Protein AF-A0AAD7S6D4-F1 (afdb_monomer)

Secondary structure (DSSP, 8-state):
---HHHHHHHHHHTT---HHHHHHHTTS-HHHHHHHHHHHHHHHHHHHHHHHHH---STT-HHHHTGGGG-SS---HHHHHHHHHHTT-GGGS-HHHHHHHHHHHGGGHHHHHH--S-HHHHHHHHHTT----S--TTSS-------

Radius of gyration: 24.63 Å; Cα contacts (8 Å, |Δi|>4): 76; chains: 1; bounding box: 41×34×72 Å

Organism: NCBI:txid143900

Solvent-accessible surface area (backbone atoms only — not comparable to full-atom values): 8985 Å² total; per-residue (Å²): 133,91,45,72,64,59,52,49,52,50,28,54,75,67,69,52,80,50,72,68,51,55,59,57,41,71,75,43,60,67,72,58,31,51,52,52,53,49,56,54,45,49,51,48,51,53,54,48,54,51,46,60,71,78,43,70,84,58,93,83,20,62,67,64,34,45,46,51,77,56,44,77,51,82,71,54,71,66,45,50,52,42,26,32,61,65,67,69,42,58,95,79,51,64,68,66,60,52,49,52,52,48,62,72,37,53,85,52,38,64,65,44,31,70,46,95,60,59,57,68,58,37,52,51,57,59,52,73,72,55,88,66,78,88,77,83,78,70,84,80,67,88,72,82,90,80,131

Structure (mmCIF, N/CA/C/O backbone):
data_AF-A0AAD7S6D4-F1
#
_entry.id   AF-A0AAD7S6D4-F1
#
loop_
_atom_site.group_PDB
_atom_site.id
_atom_site.type_symbol
_atom_site.label_atom_id
_atom_site.label_alt_id
_atom_site.label_comp_id
_atom_site.label_asym_id
_atom_site.label_entity_id
_atom_site.label_seq_id
_atom_site.pdbx_PDB_ins_code
_atom_site.Cartn_x
_atom_site.Cartn_y
_atom_site.Cartn_z
_atom_site.occupancy
_atom_site.B_iso_or_equiv
_atom_site.auth_seq_id
_atom_site.auth_comp_id
_atom_site.auth_asym_id
_atom_site.auth_atom_id
_atom_site.pdbx_PDB_model_num
ATOM 1 N N . MET A 1 1 ? 3.154 7.147 8.395 1.00 50.16 1 MET A N 1
ATOM 2 C CA . MET A 1 1 ? 1.871 7.466 7.727 1.00 50.16 1 MET A CA 1
ATOM 3 C C . MET A 1 1 ? 0.762 6.784 8.520 1.00 50.16 1 MET A C 1
ATOM 5 O O . MET A 1 1 ? 0.832 5.573 8.666 1.00 50.16 1 MET A O 1
ATOM 9 N N . LEU A 1 2 ? -0.188 7.520 9.114 1.00 63.56 2 LEU A N 1
ATOM 10 C CA . LEU A 1 2 ? -1.287 6.884 9.859 1.00 63.56 2 LEU A CA 1
ATOM 11 C C . LEU A 1 2 ? -2.269 6.236 8.879 1.00 63.56 2 LEU A C 1
ATOM 13 O O . LEU A 1 2 ? -2.957 6.945 8.143 1.00 63.56 2 LEU A O 1
ATOM 17 N N . THR A 1 3 ? -2.373 4.911 8.903 1.00 85.06 3 THR A N 1
ATOM 18 C CA . THR A 1 3 ? -3.408 4.176 8.172 1.00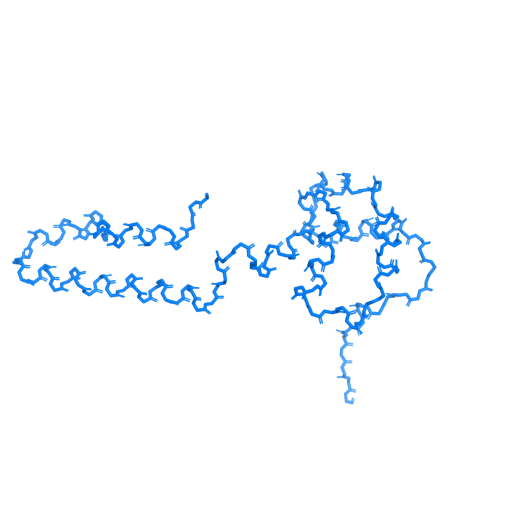 85.06 3 THR A CA 1
ATOM 19 C C . THR A 1 3 ? -4.664 4.048 9.030 1.00 85.06 3 THR A C 1
ATOM 21 O O . THR A 1 3 ? -4.639 4.238 10.252 1.00 85.06 3 THR A O 1
ATOM 24 N N . LEU A 1 4 ? -5.791 3.717 8.398 1.00 91.31 4 LEU A N 1
ATOM 25 C CA . LEU A 1 4 ? -7.014 3.382 9.128 1.00 91.31 4 LEU A CA 1
ATOM 26 C C . LEU A 1 4 ? -6.770 2.221 10.107 1.00 91.31 4 LEU A C 1
ATOM 28 O O . LEU A 1 4 ? -7.170 2.321 11.264 1.00 91.31 4 LEU A O 1
ATOM 32 N N . LYS A 1 5 ? -6.033 1.186 9.674 1.00 92.44 5 LYS A N 1
ATOM 33 C CA . LYS A 1 5 ? -5.639 0.041 10.508 1.00 92.44 5 LYS A CA 1
ATOM 34 C C . LYS A 1 5 ? -4.922 0.494 11.782 1.00 92.44 5 LYS A C 1
ATOM 36 O O . LYS A 1 5 ? -5.385 0.180 12.872 1.00 92.44 5 LYS A O 1
ATOM 41 N N . THR A 1 6 ? -3.869 1.310 11.663 1.00 92.94 6 THR A N 1
ATOM 42 C CA . THR A 1 6 ? -3.111 1.778 12.839 1.00 92.94 6 THR A CA 1
ATOM 43 C C . THR A 1 6 ? -3.953 2.649 13.773 1.00 92.94 6 THR A C 1
ATOM 45 O O . THR A 1 6 ? -3.812 2.561 14.987 1.00 92.94 6 THR A O 1
ATOM 48 N N . LYS A 1 7 ? -4.873 3.465 13.231 1.00 94.44 7 LYS A N 1
ATOM 49 C CA . LYS A 1 7 ? -5.798 4.265 14.054 1.00 94.44 7 LYS A CA 1
ATOM 50 C C . LYS A 1 7 ? -6.757 3.379 14.849 1.00 94.44 7 LYS A C 1
ATOM 52 O O . LYS A 1 7 ? -7.006 3.664 16.013 1.00 94.44 7 LYS A O 1
ATOM 57 N N . LEU A 1 8 ? -7.306 2.337 14.225 1.00 95.25 8 LEU A N 1
ATOM 58 C CA . LEU A 1 8 ? -8.227 1.407 14.881 1.00 95.25 8 LEU A CA 1
ATOM 59 C C . LEU A 1 8 ? -7.516 0.559 15.942 1.00 95.25 8 LEU A C 1
ATOM 61 O O . LEU A 1 8 ? -8.039 0.440 17.042 1.00 95.25 8 LEU A O 1
ATOM 65 N N . GLN A 1 9 ? -6.309 0.060 15.655 1.00 94.94 9 GLN A N 1
ATOM 66 C CA . GLN A 1 9 ? -5.489 -0.675 16.628 1.00 94.94 9 GLN A CA 1
ATOM 67 C C . GLN A 1 9 ? -5.190 0.170 17.868 1.00 94.94 9 GLN A C 1
ATOM 69 O O . GLN A 1 9 ? -5.417 -0.285 18.984 1.00 94.94 9 GLN A O 1
ATOM 74 N N . GLN A 1 10 ? -4.758 1.422 17.678 1.00 95.50 10 GLN A N 1
ATOM 75 C CA . GLN A 1 10 ? -4.478 2.320 18.798 1.00 95.50 10 GLN A CA 1
ATOM 76 C C . GLN A 1 10 ? -5.734 2.576 19.640 1.00 95.50 10 GLN A C 1
ATOM 78 O O . GLN A 1 10 ? -5.706 2.446 20.856 1.00 95.50 10 GLN A O 1
ATOM 83 N N . ARG A 1 11 ? -6.869 2.863 18.992 1.00 95.50 11 ARG A N 1
ATOM 84 C CA . ARG A 1 11 ? -8.147 3.067 19.691 1.00 95.50 11 ARG A CA 1
ATOM 85 C C . ARG A 1 11 ? -8.609 1.829 20.454 1.00 95.50 11 ARG A C 1
ATOM 87 O O . ARG A 1 11 ? -9.150 1.970 21.544 1.00 95.50 11 ARG A O 1
ATOM 94 N N . GLN A 1 12 ? -8.397 0.638 19.902 1.00 95.31 12 GLN A N 1
ATOM 95 C CA . GLN A 1 12 ? -8.708 -0.619 20.576 1.00 95.31 12 GLN A CA 1
ATOM 96 C C . GLN A 1 12 ? -7.810 -0.830 21.802 1.00 95.31 12 GLN A C 1
ATOM 98 O O . GLN A 1 12 ? -8.328 -1.135 22.872 1.00 95.31 12 GLN A O 1
ATOM 103 N N . MET A 1 13 ? -6.496 -0.608 21.672 1.00 94.94 13 MET A N 1
ATOM 104 C CA . MET A 1 13 ? -5.543 -0.692 22.789 1.00 94.94 13 MET A CA 1
ATOM 105 C C . MET A 1 13 ? -5.885 0.293 23.910 1.00 94.94 13 MET A C 1
ATOM 107 O O . MET A 1 13 ? -5.903 -0.083 25.078 1.00 94.94 13 MET A O 1
ATOM 111 N N . ASP A 1 14 ? -6.233 1.526 23.547 1.00 95.75 14 ASP A N 1
ATOM 112 C CA . ASP A 1 14 ? -6.590 2.579 24.499 1.00 95.75 14 ASP A CA 1
ATOM 113 C C . ASP A 1 14 ? -8.021 2.427 25.046 1.00 95.75 14 ASP A C 1
ATOM 115 O O . ASP A 1 14 ? -8.456 3.227 25.874 1.00 95.75 14 ASP A O 1
ATOM 119 N N . SER A 1 15 ? -8.788 1.432 24.572 1.00 94.00 15 SER A N 1
ATOM 120 C CA . SER A 1 15 ? -10.229 1.298 24.841 1.00 94.00 15 SER A CA 1
ATOM 121 C C . SER A 1 15 ? -10.998 2.606 24.592 1.00 94.00 15 SER A C 1
ATOM 123 O O . SER A 1 15 ? -11.917 2.973 25.331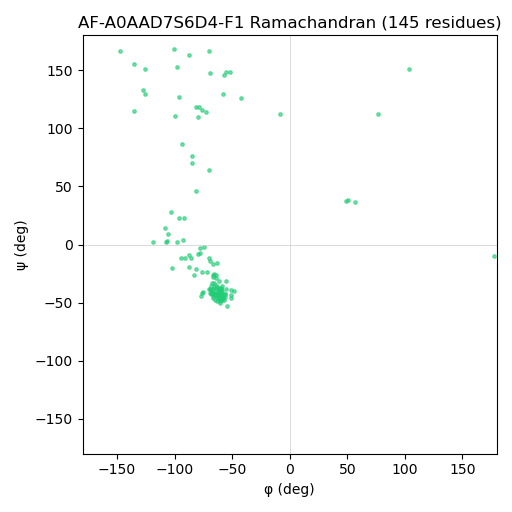 1.00 94.00 15 SER A O 1
ATOM 125 N N . PHE A 1 16 ? -10.596 3.340 23.554 1.00 95.50 16 PHE A N 1
ATOM 126 C CA . PHE A 1 16 ? -11.143 4.640 23.202 1.00 95.50 16 PHE A CA 1
ATOM 127 C C . PHE A 1 16 ? -12.167 4.512 22.075 1.00 95.50 16 PHE A C 1
ATOM 129 O O . PHE A 1 16 ? -11.818 4.291 20.916 1.00 95.50 16 PHE A O 1
ATOM 136 N N . PHE A 1 17 ? -13.436 4.745 22.404 1.00 94.62 17 PHE A N 1
ATOM 137 C CA . PHE A 1 17 ? -14.569 4.591 21.481 1.00 94.62 17 PHE A CA 1
ATOM 138 C C . PHE A 1 17 ? -15.182 5.927 21.032 1.00 94.62 17 PHE A C 1
ATOM 140 O O . PHE A 1 17 ? -16.284 5.962 20.484 1.00 94.62 17 PHE A O 1
ATOM 147 N N . GLY A 1 18 ? -14.470 7.034 21.265 1.00 94.81 18 GLY A N 1
ATOM 148 C CA . GLY A 1 18 ? -14.945 8.398 21.034 1.00 94.81 18 GLY A CA 1
ATOM 149 C C . GLY A 1 18 ? -15.337 9.116 22.326 1.00 94.81 18 GLY A C 1
ATOM 150 O O . GLY A 1 18 ? -15.750 8.493 23.300 1.00 94.81 18 GLY A O 1
ATOM 151 N N . MET A 1 19 ? -15.199 10.444 22.328 1.00 95.19 19 MET A N 1
ATOM 152 C CA . MET A 1 19 ? -15.441 11.277 23.515 1.00 95.19 19 MET A CA 1
ATOM 153 C C . MET A 1 19 ? -16.890 11.200 24.003 1.00 95.19 19 MET A C 1
ATOM 155 O O . MET A 1 19 ? -17.124 11.032 25.197 1.00 95.19 19 MET A O 1
ATOM 159 N N . GLU A 1 20 ? -17.855 11.273 23.086 1.00 96.00 20 GLU A N 1
ATOM 160 C CA . GLU A 1 20 ? -19.281 11.171 23.417 1.00 96.00 20 GLU A CA 1
ATOM 161 C C . GLU A 1 20 ? -19.625 9.791 23.982 1.00 96.00 20 GLU A C 1
ATOM 163 O O . GLU A 1 20 ? -20.268 9.693 25.023 1.00 96.00 20 GLU A O 1
ATOM 168 N N . THR A 1 21 ? -19.116 8.723 23.361 1.00 94.25 21 THR A N 1
ATOM 169 C CA . THR A 1 21 ? -19.272 7.351 23.858 1.00 94.25 21 THR A CA 1
ATOM 170 C C . THR A 1 21 ? -18.715 7.210 25.272 1.00 94.25 21 THR A C 1
ATOM 172 O O . THR A 1 21 ? -19.376 6.645 26.137 1.00 94.25 21 THR A O 1
ATOM 175 N N . SER A 1 22 ? -17.530 7.766 25.541 1.00 93.69 22 SER A N 1
ATOM 176 C CA . SER A 1 22 ? -16.934 7.766 26.881 1.00 93.69 22 SER A CA 1
ATOM 177 C C . SER A 1 22 ? -17.802 8.502 27.905 1.00 93.69 22 SER A C 1
ATOM 179 O O . SER A 1 22 ? -17.986 7.992 29.008 1.00 93.69 22 SER A O 1
ATOM 181 N N . ALA A 1 23 ? -18.373 9.655 27.544 1.00 95.38 23 ALA A N 1
ATOM 182 C CA . ALA A 1 23 ? -19.271 10.413 28.418 1.00 95.38 23 ALA A CA 1
ATOM 183 C C . ALA A 1 23 ? -20.592 9.671 28.688 1.00 95.38 23 ALA A C 1
ATOM 185 O O . ALA A 1 23 ? -21.091 9.675 29.811 1.00 95.38 23 ALA A O 1
ATOM 186 N N . ILE A 1 24 ? -21.145 8.992 27.680 1.00 94.94 24 ILE A N 1
ATOM 187 C CA . ILE A 1 24 ? -22.356 8.172 27.817 1.00 94.94 24 ILE A CA 1
ATOM 188 C C . ILE A 1 24 ? -22.087 6.944 28.697 1.00 94.94 24 ILE A C 1
ATOM 190 O O . ILE A 1 24 ? -22.898 6.606 29.554 1.00 94.94 24 ILE A O 1
ATOM 194 N N . LEU A 1 25 ? -20.934 6.289 28.535 1.00 94.56 25 LEU A N 1
ATOM 195 C CA . LEU A 1 25 ? -20.563 5.108 29.322 1.00 94.56 25 LEU A CA 1
ATOM 196 C C . LEU A 1 25 ? -20.464 5.397 30.825 1.00 94.56 25 LEU A C 1
ATOM 198 O O . LEU A 1 25 ? -20.781 4.516 31.619 1.00 94.56 25 LEU A O 1
ATOM 202 N N . GLN A 1 26 ? -20.083 6.618 31.214 1.00 93.69 26 GLN A N 1
ATOM 203 C CA . GLN A 1 26 ? -20.036 7.051 32.618 1.00 93.69 26 GLN A CA 1
ATOM 204 C C . GLN A 1 26 ? -21.421 7.135 33.280 1.00 93.69 26 GLN A C 1
ATOM 206 O O . GLN A 1 26 ? -21.508 7.180 34.503 1.00 93.69 26 GLN A O 1
ATOM 211 N N . GLN A 1 27 ? -22.503 7.153 32.495 1.00 95.56 27 GLN A N 1
ATOM 212 C CA . GLN A 1 27 ? -23.878 7.223 33.003 1.00 95.56 27 GLN A CA 1
ATOM 213 C C . GLN A 1 27 ? -24.471 5.837 33.302 1.00 95.56 27 GLN A C 1
ATOM 215 O O . GLN A 1 27 ? -25.556 5.740 33.876 1.00 95.56 27 GLN A O 1
ATOM 220 N N . PHE A 1 28 ? -23.792 4.755 32.906 1.00 93.31 28 PHE A N 1
ATOM 221 C CA . PHE A 1 28 ? -24.248 3.386 33.134 1.00 93.31 28 PHE A CA 1
ATOM 222 C C . PHE A 1 28 ? -23.582 2.755 34.364 1.00 93.31 28 PHE A C 1
ATOM 224 O O . PHE A 1 28 ? -22.438 3.080 34.673 1.00 93.31 28 PHE A O 1
ATOM 231 N N . PRO A 1 29 ? -24.244 1.784 35.026 1.00 95.94 29 PRO A N 1
ATOM 232 C CA . PRO A 1 29 ? -23.586 0.936 36.018 1.00 95.94 29 PRO A CA 1
ATOM 233 C C . PRO A 1 29 ? -22.378 0.208 35.419 1.00 95.94 29 PRO A C 1
ATOM 235 O O . PRO A 1 29 ? -22.440 -0.230 34.265 1.00 95.94 29 PRO A O 1
ATOM 238 N N . ASP A 1 30 ? -21.334 -0.010 36.223 1.00 93.56 30 ASP A N 1
ATOM 239 C CA . ASP A 1 30 ? -20.050 -0.571 35.774 1.00 93.56 30 ASP A CA 1
ATOM 240 C C . ASP A 1 30 ? -20.196 -1.867 34.971 1.00 93.56 30 ASP A C 1
ATOM 242 O O . ASP A 1 30 ? -19.593 -2.012 33.909 1.00 93.56 30 ASP A O 1
ATOM 246 N N . ALA A 1 31 ? -21.056 -2.786 35.419 1.00 94.69 31 ALA A N 1
ATOM 247 C CA . ALA A 1 31 ? -21.299 -4.048 34.721 1.00 94.69 31 ALA A CA 1
ATOM 248 C C . ALA A 1 31 ? -21.858 -3.840 33.300 1.00 94.69 31 ALA A C 1
ATOM 250 O O . ALA A 1 31 ? -21.444 -4.511 32.355 1.00 94.69 31 ALA A O 1
ATOM 251 N N . LYS A 1 32 ? -22.772 -2.876 33.128 1.00 94.44 32 LYS A N 1
ATOM 252 C CA . LYS A 1 32 ? -23.369 -2.558 31.826 1.00 94.44 32 LYS A CA 1
ATOM 253 C C . LYS A 1 32 ? -22.389 -1.791 30.939 1.00 94.44 32 LYS A C 1
ATOM 255 O O . LYS A 1 32 ? -22.287 -2.093 29.753 1.00 94.44 32 LYS A O 1
ATOM 260 N N . ALA A 1 33 ? -21.637 -0.847 31.504 1.00 95.00 33 ALA A N 1
ATOM 261 C CA . ALA A 1 33 ? -20.587 -0.139 30.779 1.00 95.00 33 ALA A CA 1
ATOM 262 C C . ALA A 1 33 ? -19.488 -1.101 30.292 1.00 95.00 33 ALA A C 1
ATOM 264 O O . ALA A 1 33 ? -19.025 -0.978 29.159 1.00 95.00 33 ALA A O 1
ATOM 265 N N . ALA A 1 34 ? -19.102 -2.085 31.110 1.00 94.94 34 ALA A N 1
ATOM 266 C CA . ALA A 1 34 ? -18.132 -3.114 30.743 1.00 94.94 34 ALA A CA 1
ATOM 267 C C . ALA A 1 34 ? -18.628 -3.993 29.584 1.00 94.94 34 ALA A C 1
ATOM 269 O O . ALA A 1 34 ? -17.873 -4.220 28.640 1.00 94.94 34 ALA A O 1
ATOM 270 N N . ALA A 1 35 ? -19.897 -4.416 29.609 1.00 95.94 35 ALA A N 1
ATOM 271 C CA . ALA A 1 35 ? -20.501 -5.170 28.508 1.00 95.94 35 ALA A CA 1
ATOM 272 C C . ALA A 1 35 ? -20.486 -4.372 27.190 1.00 95.94 35 ALA A C 1
ATOM 274 O O . ALA A 1 35 ? -20.027 -4.873 26.170 1.00 95.94 35 ALA A O 1
ATOM 275 N N . ILE A 1 36 ? -20.872 -3.092 27.223 1.00 95.06 36 ILE A N 1
ATOM 276 C CA . ILE A 1 36 ? -20.853 -2.234 26.026 1.00 95.06 36 ILE A CA 1
ATOM 277 C C . ILE A 1 36 ? -19.420 -2.037 25.506 1.00 95.06 36 ILE A C 1
ATOM 279 O O . ILE A 1 36 ? -19.179 -2.109 24.303 1.00 95.06 36 ILE A O 1
ATOM 283 N N . LYS A 1 37 ? -18.442 -1.807 26.393 1.00 95.75 37 LYS A N 1
ATOM 284 C CA . LYS A 1 37 ? -17.025 -1.701 25.998 1.00 95.75 37 LYS A CA 1
ATOM 285 C C . LYS A 1 37 ? -16.527 -2.985 25.333 1.00 95.75 37 LYS A C 1
ATOM 287 O O . LYS A 1 37 ? -15.743 -2.910 24.386 1.00 95.75 37 LYS A O 1
ATOM 292 N N . HIS A 1 38 ? -16.980 -4.146 25.804 1.00 95.75 38 HIS A N 1
ATOM 293 C CA . HIS A 1 38 ? -16.654 -5.431 25.195 1.00 95.75 38 HIS A CA 1
ATOM 294 C C . HIS A 1 38 ? -17.210 -5.529 23.769 1.00 95.75 38 HIS A C 1
ATOM 296 O O . HIS A 1 38 ? -16.444 -5.800 22.845 1.00 95.75 38 HIS A O 1
ATOM 302 N N . ASP A 1 39 ? -18.485 -5.191 23.565 1.00 96.69 39 ASP A N 1
ATOM 303 C CA . ASP A 1 39 ? -19.112 -5.192 22.236 1.00 96.69 39 ASP A CA 1
ATOM 304 C C . ASP A 1 39 ? -18.408 -4.232 21.261 1.00 96.69 39 ASP A C 1
ATOM 306 O O . ASP A 1 39 ? -18.124 -4.577 20.111 1.00 96.69 39 ASP A O 1
ATOM 310 N N . LEU A 1 40 ? -18.043 -3.033 21.726 1.00 96.69 40 LEU A N 1
ATOM 311 C CA . LEU A 1 40 ? -17.293 -2.062 20.923 1.00 96.69 40 LEU A CA 1
ATOM 312 C C . LEU A 1 40 ? -15.872 -2.548 20.592 1.00 96.69 40 LEU A C 1
ATOM 314 O O . LEU A 1 40 ? -15.353 -2.282 19.506 1.00 96.69 40 LEU A O 1
ATOM 318 N N . SER A 1 41 ? -15.248 -3.299 21.499 1.00 95.94 41 SER A N 1
ATOM 319 C CA . SER A 1 41 ? -13.945 -3.928 21.257 1.00 95.94 41 SER A CA 1
ATOM 320 C C . SER A 1 41 ? -14.043 -5.039 20.210 1.00 95.94 41 SER A C 1
ATOM 322 O O . SER A 1 41 ? -13.172 -5.139 19.343 1.00 95.94 41 SER A O 1
ATOM 324 N N . ILE A 1 42 ? -15.124 -5.828 20.235 1.00 96.94 42 ILE A N 1
ATOM 325 C CA . ILE A 1 42 ? -15.428 -6.822 19.197 1.00 96.94 42 ILE A CA 1
ATOM 326 C C . ILE A 1 42 ? -15.607 -6.136 17.842 1.00 96.94 42 ILE A C 1
ATOM 328 O O . ILE A 1 42 ? -15.070 -6.616 16.844 1.00 96.94 42 ILE A O 1
ATOM 332 N N . PHE A 1 43 ? -16.299 -4.994 17.791 1.00 96.25 43 PHE A N 1
ATOM 333 C CA . PHE A 1 43 ? -16.435 -4.219 16.557 1.00 96.25 43 PHE A CA 1
ATOM 334 C C . PHE A 1 43 ? -15.072 -3.806 15.980 1.00 96.25 43 PHE A C 1
ATOM 336 O O . PHE A 1 43 ? -14.834 -4.000 14.785 1.00 96.25 43 PHE A O 1
ATOM 343 N N . TYR A 1 44 ? -14.153 -3.291 16.806 1.00 97.06 44 TYR A N 1
ATOM 344 C CA . TYR A 1 44 ? -12.800 -2.975 16.335 1.00 97.06 44 TYR A CA 1
ATOM 345 C C . TYR A 1 44 ? -12.061 -4.205 15.822 1.00 97.06 44 TYR A C 1
ATOM 347 O O . TYR A 1 44 ? -11.469 -4.138 14.744 1.00 97.06 44 TYR A O 1
ATOM 355 N N . GLN A 1 45 ? -12.155 -5.335 16.524 1.00 96.69 45 GLN A N 1
ATOM 356 C CA . GLN A 1 45 ? -11.545 -6.576 16.061 1.00 96.69 45 GLN A CA 1
ATOM 357 C C . GLN A 1 45 ? -12.112 -7.021 14.708 1.00 96.69 45 GLN A C 1
ATOM 359 O O . GLN A 1 45 ? -11.358 -7.377 13.805 1.00 96.69 45 GLN A O 1
ATOM 364 N N . ALA A 1 46 ? -13.433 -6.960 14.534 1.00 97.25 46 ALA A N 1
ATOM 365 C CA . ALA A 1 46 ? -14.090 -7.320 13.283 1.00 97.25 46 ALA A CA 1
ATOM 366 C C . ALA A 1 46 ? -13.664 -6.400 12.127 1.00 97.25 46 ALA A C 1
ATOM 368 O O . ALA A 1 46 ? -13.363 -6.882 11.034 1.00 97.25 46 ALA A O 1
ATOM 369 N N . ALA A 1 47 ? -13.581 -5.089 12.370 1.00 96.62 47 ALA A N 1
ATOM 370 C CA . ALA A 1 47 ? -13.118 -4.122 11.379 1.00 96.62 47 ALA A CA 1
ATOM 371 C C . ALA A 1 47 ? -11.652 -4.362 10.979 1.00 96.62 47 ALA A C 1
ATOM 373 O O . ALA A 1 47 ? -11.319 -4.302 9.795 1.00 96.62 47 ALA A O 1
ATOM 374 N N . LEU A 1 48 ? -10.780 -4.672 11.943 1.00 95.88 48 LEU A N 1
ATOM 375 C CA . LEU A 1 48 ? -9.378 -5.004 11.678 1.00 95.88 48 LEU A CA 1
ATOM 376 C C . LEU A 1 48 ? -9.245 -6.293 10.868 1.00 95.88 48 LEU A C 1
ATOM 378 O O . LEU A 1 48 ? -8.575 -6.282 9.837 1.00 95.88 48 LEU A O 1
ATOM 382 N N . ASN A 1 49 ? -9.952 -7.354 11.262 1.00 95.31 49 ASN A N 1
ATOM 383 C CA . ASN A 1 49 ? -9.967 -8.621 10.528 1.00 95.31 49 ASN A CA 1
ATOM 384 C C . ASN A 1 49 ? -10.470 -8.428 9.090 1.00 95.31 49 ASN A C 1
ATOM 386 O O . ASN A 1 49 ? -9.936 -9.020 8.155 1.00 95.31 49 ASN A O 1
ATOM 390 N N . TYR A 1 50 ? -11.492 -7.588 8.895 1.00 95.38 50 TYR A N 1
ATOM 391 C CA . TYR A 1 50 ? -11.988 -7.259 7.562 1.00 95.38 50 TYR A CA 1
ATOM 392 C C . TYR A 1 50 ? -10.910 -6.573 6.721 1.00 95.38 50 TYR A C 1
ATOM 394 O O . TYR A 1 50 ? -10.679 -6.965 5.581 1.00 95.38 50 TYR A O 1
ATOM 402 N N . LEU A 1 51 ? -10.221 -5.575 7.280 1.00 93.00 51 LEU A N 1
ATOM 403 C CA . LEU A 1 51 ? -9.132 -4.903 6.577 1.00 93.00 51 LEU A CA 1
ATOM 404 C C . LEU A 1 51 ? -8.021 -5.890 6.205 1.00 93.00 51 LEU A C 1
ATOM 406 O O . LEU A 1 51 ? -7.585 -5.894 5.061 1.00 93.00 51 LEU A O 1
ATOM 410 N N . GLU A 1 52 ? -7.591 -6.742 7.133 1.00 91.19 52 GLU A N 1
ATOM 411 C CA . GLU A 1 52 ? -6.528 -7.732 6.902 1.00 91.19 52 GLU A CA 1
ATOM 412 C C . GLU A 1 52 ? -6.919 -8.823 5.901 1.00 91.19 52 GLU A C 1
ATOM 414 O O . GLU A 1 52 ? -6.056 -9.367 5.220 1.00 91.19 52 GLU A O 1
ATOM 419 N N . LYS A 1 53 ? -8.216 -9.115 5.762 1.00 90.69 53 LYS A N 1
ATOM 420 C CA . LYS A 1 53 ? -8.724 -10.044 4.749 1.00 90.69 53 LYS A CA 1
ATOM 421 C C . LYS A 1 53 ? -8.598 -9.491 3.328 1.00 90.69 53 LYS A C 1
ATOM 423 O O . LYS A 1 53 ? -8.362 -10.259 2.400 1.00 90.69 53 LYS A O 1
ATOM 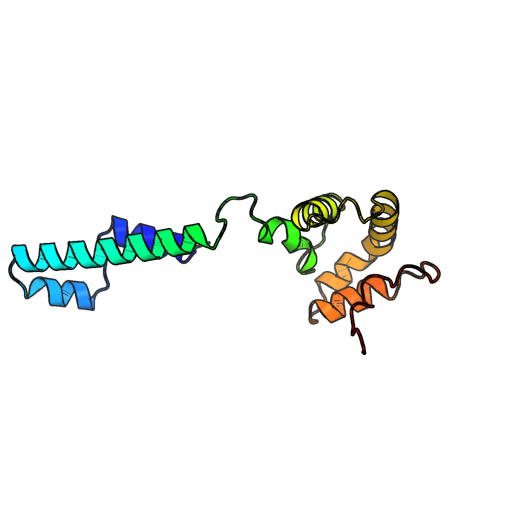428 N N . TRP A 1 54 ? -8.827 -8.192 3.146 1.00 86.69 54 TRP A N 1
ATOM 429 C CA . TRP A 1 54 ? -8.929 -7.579 1.815 1.00 86.69 54 TRP A CA 1
ATOM 430 C C . TRP A 1 54 ? -7.680 -6.819 1.382 1.00 86.69 54 TRP A C 1
ATOM 432 O O . TRP A 1 54 ? -7.503 -6.579 0.189 1.00 86.69 54 TRP A O 1
ATOM 442 N N . TYR A 1 55 ? -6.827 -6.433 2.327 1.00 85.12 55 TYR A N 1
ATOM 443 C CA . TYR A 1 55 ? -5.643 -5.636 2.056 1.00 85.12 55 TYR A CA 1
ATOM 444 C C . TYR A 1 55 ? -4.396 -6.307 2.611 1.00 85.12 55 TYR A C 1
ATOM 446 O O . TYR A 1 55 ? -4.308 -6.634 3.795 1.00 85.12 55 TYR A O 1
ATOM 454 N N . ASP A 1 56 ? -3.395 -6.422 1.746 1.00 83.19 56 ASP A N 1
ATOM 455 C CA . ASP A 1 56 ? -2.045 -6.763 2.154 1.00 83.19 56 ASP A CA 1
ATOM 456 C C . ASP A 1 56 ? -1.356 -5.508 2.712 1.00 83.19 56 ASP A C 1
ATOM 458 O O . ASP A 1 56 ? -1.067 -4.551 1.991 1.00 83.19 56 ASP A O 1
ATOM 462 N N . PHE A 1 57 ? -1.134 -5.499 4.026 1.00 82.25 57 PHE A N 1
ATOM 463 C CA . PHE A 1 57 ? -0.432 -4.423 4.729 1.00 82.25 57 PHE A CA 1
ATOM 464 C C . PHE A 1 57 ? 1.071 -4.676 4.870 1.00 82.25 57 PHE A C 1
ATOM 466 O O . PHE A 1 57 ? 1.749 -3.894 5.538 1.00 82.25 57 PHE A O 1
ATOM 473 N N . THR A 1 58 ? 1.597 -5.759 4.296 1.00 81.75 58 THR A N 1
ATOM 474 C CA . THR A 1 58 ? 3.033 -6.026 4.310 1.00 81.75 58 THR A CA 1
ATOM 475 C C . THR A 1 58 ? 3.778 -5.047 3.407 1.00 81.75 58 THR A C 1
ATOM 477 O O . THR A 1 58 ? 3.203 -4.327 2.577 1.00 81.75 58 THR A O 1
ATOM 480 N N . ASP A 1 59 ? 5.099 -5.019 3.565 1.00 71.88 59 ASP A N 1
ATOM 481 C CA . ASP A 1 59 ? 5.959 -4.224 2.699 1.00 71.88 59 ASP A CA 1
ATOM 482 C C . ASP A 1 59 ? 6.046 -4.752 1.266 1.00 71.88 59 ASP A C 1
ATOM 484 O O . ASP A 1 59 ? 6.441 -3.986 0.392 1.00 71.88 59 ASP A O 1
ATOM 488 N N . ASN A 1 60 ? 5.596 -5.985 1.017 1.00 72.56 60 ASN A N 1
ATOM 489 C CA . ASN A 1 60 ? 5.585 -6.623 -0.297 1.00 72.56 60 ASN A CA 1
ATOM 490 C C . ASN A 1 60 ? 4.186 -6.647 -0.938 1.00 72.56 60 ASN A C 1
ATOM 492 O O . ASN A 1 60 ? 3.853 -7.552 -1.702 1.00 72.56 60 ASN A O 1
ATOM 496 N N . ASN A 1 61 ? 3.333 -5.677 -0.603 1.00 79.19 61 ASN A N 1
ATOM 497 C CA . ASN A 1 61 ? 1.990 -5.657 -1.163 1.00 79.19 61 ASN A CA 1
ATOM 498 C C . ASN A 1 61 ? 1.999 -5.340 -2.665 1.00 79.19 61 ASN A C 1
ATOM 500 O O . ASN A 1 61 ? 2.794 -4.538 -3.160 1.00 79.19 61 ASN A O 1
ATOM 504 N N . TYR A 1 62 ? 1.032 -5.920 -3.377 1.00 78.88 62 TYR A N 1
ATOM 505 C CA . TYR A 1 62 ? 0.846 -5.742 -4.820 1.00 78.88 62 TYR A CA 1
ATOM 506 C C . TYR A 1 62 ? 0.872 -4.268 -5.261 1.00 78.88 62 TYR A C 1
ATOM 508 O O . TYR A 1 62 ? 1.475 -3.931 -6.277 1.00 78.88 62 TYR A O 1
ATOM 516 N N . GLN A 1 63 ? 0.258 -3.368 -4.484 1.00 80.62 63 GLN A N 1
ATOM 517 C CA . GLN A 1 63 ? 0.143 -1.948 -4.835 1.00 80.62 63 GLN A CA 1
ATOM 518 C C . GLN A 1 63 ? 1.495 -1.230 -4.822 1.00 80.62 63 GLN A C 1
ATOM 520 O O . GLN A 1 63 ? 1.696 -0.324 -5.627 1.00 80.62 63 GLN A O 1
ATOM 525 N N . LYS A 1 64 ? 2.418 -1.625 -3.936 1.00 82.62 64 LYS A N 1
ATOM 526 C CA . LYS A 1 64 ? 3.793 -1.111 -3.920 1.00 82.62 64 LYS A CA 1
ATOM 527 C C . LYS A 1 64 ? 4.552 -1.550 -5.167 1.00 82.62 64 LYS A C 1
ATOM 529 O O . LYS A 1 64 ? 5.179 -0.706 -5.802 1.00 82.62 64 LYS A O 1
ATOM 534 N N . ASN A 1 65 ? 4.420 -2.816 -5.552 1.00 85.56 65 ASN A N 1
ATOM 535 C CA . ASN A 1 65 ? 5.151 -3.378 -6.690 1.00 85.56 65 ASN A CA 1
ATOM 536 C C . ASN A 1 65 ? 4.709 -2.763 -8.031 1.00 85.56 65 ASN A C 1
ATOM 538 O O . ASN A 1 65 ? 5.522 -2.610 -8.933 1.00 85.56 65 ASN A O 1
ATOM 542 N N . VAL A 1 66 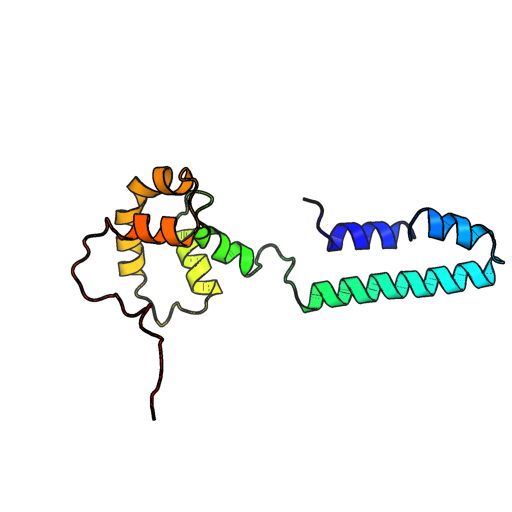? 3.455 -2.305 -8.141 1.00 88.81 66 VAL A N 1
ATOM 543 C CA . VAL A 1 66 ? 2.951 -1.585 -9.330 1.00 88.81 66 VAL A CA 1
ATOM 544 C C . VAL A 1 66 ? 2.956 -0.056 -9.184 1.00 88.81 66 VAL A C 1
ATOM 546 O O . VAL A 1 66 ? 2.518 0.655 -10.089 1.00 88.81 66 VAL A O 1
ATOM 549 N N . ALA A 1 67 ? 3.440 0.494 -8.063 1.00 89.00 67 ALA A N 1
ATOM 550 C CA . ALA A 1 67 ? 3.380 1.935 -7.789 1.00 89.00 67 ALA A CA 1
ATOM 551 C C . ALA A 1 67 ? 4.210 2.771 -8.776 1.00 89.00 67 ALA A C 1
ATOM 553 O O . ALA A 1 67 ? 3.864 3.924 -9.055 1.00 89.00 67 ALA A O 1
ATOM 554 N N . SER A 1 68 ? 5.278 2.187 -9.326 1.00 88.88 68 SER A N 1
ATOM 555 C CA . SER A 1 68 ? 6.106 2.776 -10.383 1.00 88.88 68 SER A CA 1
ATOM 556 C C . SER A 1 68 ? 5.281 3.164 -11.611 1.00 88.88 68 SER A C 1
ATOM 558 O O . SER A 1 68 ? 5.54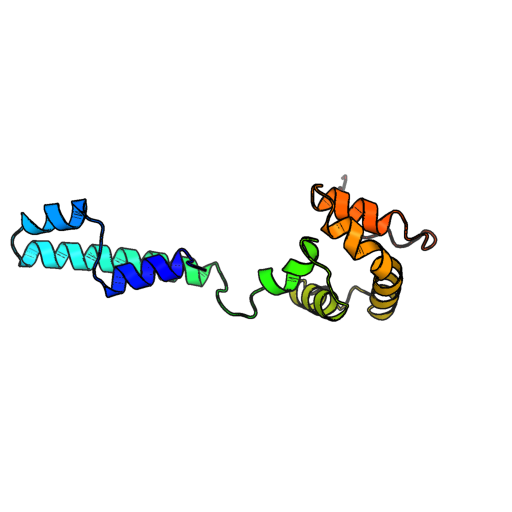4 4.196 -12.233 1.00 88.88 68 SER A O 1
ATOM 560 N N . LEU A 1 69 ? 4.201 2.422 -11.887 1.00 91.44 69 LEU A N 1
ATOM 561 C CA . LEU A 1 69 ? 3.327 2.667 -13.027 1.00 91.44 69 LEU A CA 1
ATOM 562 C C . LEU A 1 69 ? 2.481 3.941 -12.897 1.00 91.44 69 LEU A C 1
ATOM 564 O O . LEU A 1 69 ? 1.893 4.408 -13.870 1.00 91.44 69 LEU A O 1
ATOM 568 N N . ALA A 1 70 ? 2.428 4.548 -11.710 1.00 92.06 70 ALA A N 1
ATOM 569 C CA . ALA A 1 70 ? 1.714 5.801 -11.492 1.00 92.06 70 ALA A CA 1
ATOM 570 C C . A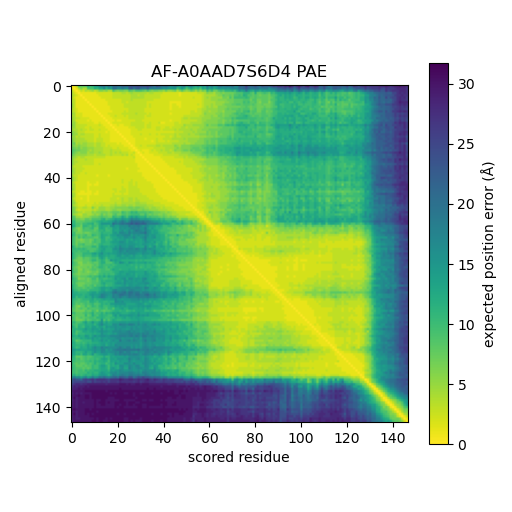LA A 1 70 ? 2.481 7.043 -11.989 1.00 92.06 70 ALA A C 1
ATOM 572 O O . ALA A 1 70 ? 1.923 8.140 -11.946 1.00 92.06 70 ALA A O 1
ATOM 573 N N . LEU A 1 71 ? 3.748 6.902 -12.412 1.00 90.94 71 LEU A N 1
ATOM 574 C CA . LEU A 1 71 ? 4.590 7.994 -12.934 1.00 90.94 71 LEU A CA 1
ATOM 575 C C . LEU A 1 71 ? 4.633 9.235 -12.016 1.00 90.94 71 LEU A C 1
ATOM 577 O O . LEU A 1 71 ? 4.611 10.389 -12.464 1.00 90.94 71 LEU A O 1
ATOM 581 N N . LYS A 1 72 ? 4.654 8.988 -10.699 1.00 89.69 72 LYS A N 1
ATOM 582 C CA . LYS A 1 72 ? 4.785 10.014 -9.645 1.00 89.69 72 LYS A CA 1
ATOM 583 C C . LYS A 1 72 ? 6.240 10.338 -9.309 1.00 89.69 72 LYS A C 1
ATOM 585 O O . LYS A 1 72 ? 6.515 11.378 -8.723 1.00 89.69 72 LYS A O 1
ATOM 590 N N . SER A 1 73 ? 7.149 9.443 -9.666 1.00 90.38 73 SER A N 1
ATOM 591 C CA . SER A 1 73 ? 8.593 9.569 -9.524 1.00 90.38 73 SER A CA 1
ATOM 592 C C . SER A 1 73 ? 9.260 8.829 -10.677 1.00 90.38 73 SER A C 1
ATOM 594 O O . SER A 1 73 ? 8.615 8.030 -11.361 1.00 90.38 73 SER A O 1
ATOM 596 N N . LYS A 1 74 ? 10.560 9.063 -10.869 1.00 90.94 74 LYS A N 1
ATOM 597 C CA . LYS A 1 74 ? 11.379 8.212 -11.734 1.00 90.94 74 LYS A CA 1
ATOM 598 C C . LYS A 1 74 ? 11.284 6.758 -11.282 1.00 90.94 74 LYS A C 1
ATOM 600 O O . LYS A 1 74 ? 11.137 6.484 -10.085 1.00 90.94 74 LYS A O 1
ATOM 605 N N . PHE A 1 75 ? 11.387 5.845 -12.236 1.00 92.62 75 PHE A N 1
ATOM 606 C CA . PHE A 1 75 ? 11.403 4.415 -11.974 1.00 92.62 75 PHE A CA 1
ATOM 607 C C . PHE A 1 75 ? 12.640 3.782 -12.605 1.00 92.62 75 PHE A C 1
ATOM 609 O O . PHE A 1 75 ? 13.179 4.285 -13.586 1.00 92.62 75 PHE A O 1
ATOM 616 N N . THR A 1 76 ? 13.110 2.693 -12.008 1.00 94.44 76 THR A N 1
ATOM 617 C CA . THR A 1 76 ? 14.238 1.910 -12.507 1.00 94.44 76 THR A CA 1
ATOM 618 C C . THR A 1 76 ? 13.717 0.678 -13.235 1.00 94.44 76 THR A C 1
ATOM 620 O O . THR A 1 76 ? 12.548 0.318 -13.090 1.00 94.44 76 THR A O 1
ATOM 623 N N . PHE A 1 77 ? 14.592 -0.017 -13.959 1.00 94.62 77 PHE A N 1
ATOM 624 C CA . PHE A 1 77 ? 14.242 -1.309 -14.546 1.00 94.62 77 PHE A CA 1
ATOM 625 C C . PHE A 1 77 ? 13.807 -2.337 -13.487 1.00 94.62 77 PHE A C 1
ATOM 627 O O . PHE A 1 77 ? 12.852 -3.071 -13.708 1.00 94.62 77 PHE A O 1
ATOM 634 N N . SER A 1 78 ? 14.418 -2.323 -12.293 1.00 94.25 78 SER A N 1
ATOM 635 C CA . SER A 1 78 ? 13.990 -3.183 -11.177 1.00 94.25 78 SER A CA 1
ATOM 636 C C . SER A 1 78 ? 12.517 -2.973 -10.834 1.00 94.25 78 SER A C 1
ATOM 638 O O . SER A 1 78 ? 11.789 -3.942 -10.678 1.00 94.25 78 SER A O 1
ATOM 640 N N . HIS A 1 79 ? 12.049 -1.721 -10.808 1.00 93.62 79 HIS A N 1
ATOM 641 C CA . HIS A 1 79 ? 10.639 -1.440 -10.545 1.00 93.62 79 HIS A CA 1
ATOM 642 C C . HIS A 1 79 ? 9.696 -1.953 -11.644 1.00 93.62 79 HIS A C 1
ATOM 644 O O . HIS A 1 79 ? 8.513 -2.149 -11.374 1.00 93.62 79 HIS A O 1
ATOM 650 N N . LEU A 1 80 ? 10.174 -2.114 -12.884 1.00 93.81 80 LEU A N 1
ATOM 651 C CA . LEU A 1 80 ? 9.395 -2.743 -13.952 1.00 93.81 80 LEU A CA 1
ATOM 652 C C . LEU A 1 80 ? 9.363 -4.263 -13.778 1.00 93.81 80 LEU A C 1
ATOM 654 O O . LEU A 1 80 ? 8.295 -4.852 -13.911 1.00 93.81 80 LEU A O 1
ATOM 658 N N . CYS A 1 81 ? 10.487 -4.887 -13.409 1.00 93.00 81 CYS A N 1
ATOM 659 C CA . CYS A 1 81 ? 10.529 -6.308 -13.049 1.00 93.00 81 CYS A CA 1
ATOM 660 C C . CYS A 1 81 ? 9.559 -6.627 -11.903 1.00 93.00 81 CYS A C 1
ATOM 662 O O . CYS A 1 81 ? 8.745 -7.539 -12.033 1.00 93.00 81 CYS A O 1
ATOM 664 N N . ASP A 1 82 ? 9.580 -5.826 -10.834 1.00 92.19 82 ASP A N 1
ATOM 665 C CA . ASP A 1 82 ? 8.685 -5.992 -9.684 1.00 92.19 82 ASP A CA 1
ATOM 666 C C . ASP A 1 82 ? 7.208 -5.892 -10.104 1.00 92.19 82 ASP A C 1
ATOM 668 O O . ASP A 1 82 ? 6.369 -6.677 -9.656 1.00 92.19 82 ASP A O 1
ATOM 672 N N . ALA A 1 83 ? 6.881 -4.961 -11.009 1.00 92.38 83 ALA A N 1
ATOM 673 C CA . ALA A 1 83 ? 5.532 -4.810 -11.547 1.00 92.38 83 ALA A CA 1
ATOM 674 C C . ALA A 1 83 ? 5.117 -6.003 -12.425 1.00 92.38 83 ALA A C 1
ATOM 676 O O . ALA A 1 83 ? 3.991 -6.484 -12.308 1.00 92.38 83 ALA A O 1
ATOM 677 N N . VAL A 1 84 ? 6.015 -6.505 -13.277 1.00 92.75 84 VAL A N 1
ATOM 678 C CA . VAL A 1 84 ? 5.790 -7.687 -14.128 1.00 92.75 84 VAL A CA 1
ATOM 679 C C . VAL A 1 84 ? 5.511 -8.930 -13.286 1.00 92.75 84 VAL A C 1
ATOM 681 O O . VAL A 1 84 ? 4.578 -9.685 -13.586 1.00 92.75 84 VAL A O 1
ATOM 684 N N . ASP A 1 85 ? 6.286 -9.122 -12.220 1.00 91.00 85 ASP A N 1
ATOM 685 C CA . ASP A 1 85 ? 6.135 -10.247 -11.302 1.00 91.00 85 ASP A CA 1
ATOM 686 C C . ASP A 1 85 ? 4.841 -10.122 -10.484 1.00 91.00 85 ASP A C 1
ATOM 688 O O . ASP A 1 85 ? 4.086 -11.091 -10.368 1.00 91.00 85 ASP A O 1
ATOM 692 N N . ALA A 1 86 ? 4.505 -8.917 -10.012 1.00 89.19 86 ALA A N 1
ATOM 693 C CA . ALA A 1 86 ? 3.246 -8.654 -9.314 1.00 89.19 86 ALA A CA 1
ATOM 694 C C . ALA A 1 86 ? 2.007 -8.860 -10.202 1.00 89.19 86 ALA A C 1
ATOM 696 O O . ALA A 1 86 ? 0.991 -9.366 -9.727 1.00 89.19 86 ALA A O 1
ATOM 697 N N . LEU A 1 87 ? 2.089 -8.497 -11.486 1.00 89.69 87 LEU A N 1
ATOM 698 C CA . LEU A 1 87 ? 1.024 -8.684 -12.478 1.00 89.69 87 LEU A CA 1
ATOM 699 C C . LEU A 1 87 ? 0.948 -10.117 -13.024 1.00 89.69 87 LEU A C 1
ATOM 701 O O . LEU A 1 87 ? 0.001 -10.440 -13.740 1.00 89.69 87 LEU A O 1
ATOM 705 N N . GLN A 1 88 ? 1.923 -10.972 -12.699 1.00 90.88 88 GLN A N 1
ATOM 706 C CA . GLN A 1 88 ? 2.026 -12.349 -13.191 1.00 90.88 88 GLN A CA 1
ATOM 707 C C . GLN A 1 88 ? 2.047 -12.441 -14.730 1.00 90.88 88 GLN A C 1
ATOM 709 O O . GLN A 1 88 ? 1.498 -13.373 -15.322 1.00 90.88 88 GLN A O 1
ATOM 714 N N . ILE A 1 89 ? 2.698 -11.476 -15.392 1.00 92.25 89 ILE A N 1
ATOM 715 C CA . ILE A 1 89 ? 2.776 -11.400 -16.865 1.00 92.25 89 ILE A CA 1
ATOM 716 C C . ILE A 1 89 ? 4.144 -11.778 -17.437 1.00 92.25 89 ILE A C 1
ATOM 718 O O . ILE A 1 89 ? 4.309 -11.748 -18.652 1.00 92.25 89 ILE A O 1
ATOM 722 N N . ARG A 1 90 ? 5.106 -12.193 -16.600 1.00 90.88 90 ARG A N 1
ATOM 723 C CA . ARG A 1 90 ? 6.473 -12.540 -17.033 1.00 90.88 90 ARG A CA 1
ATOM 724 C C . ARG A 1 90 ? 6.517 -13.528 -18.203 1.00 90.88 90 ARG A C 1
ATOM 726 O O . ARG A 1 90 ? 7.329 -13.371 -19.098 1.00 90.88 90 ARG A O 1
ATOM 733 N N . GLY A 1 91 ? 5.633 -14.527 -18.231 1.00 90.12 91 GLY A N 1
ATOM 734 C CA . GLY A 1 91 ? 5.587 -15.518 -19.317 1.00 90.12 91 GLY A CA 1
ATOM 735 C C . GLY A 1 91 ? 5.004 -15.011 -20.644 1.00 90.12 91 GLY A C 1
ATOM 736 O O . GLY A 1 91 ? 4.913 -15.785 -21.591 1.00 90.12 91 GLY A O 1
ATOM 737 N N . LYS A 1 92 ? 4.552 -13.754 -20.705 1.00 91.44 92 LYS A N 1
ATOM 738 C CA . LYS A 1 92 ? 3.928 -13.125 -21.881 1.00 91.44 92 LYS A CA 1
ATOM 739 C C . LYS A 1 92 ? 4.709 -11.912 -22.385 1.00 91.44 92 LYS A C 1
ATOM 741 O O . LYS A 1 92 ? 4.231 -11.234 -23.288 1.00 91.44 92 LYS A O 1
ATOM 746 N N . LEU A 1 93 ? 5.841 -11.610 -21.759 1.00 92.06 93 LEU A N 1
ATOM 747 C CA . LEU A 1 93 ? 6.614 -10.407 -22.007 1.00 92.06 93 LEU A CA 1
ATOM 748 C C . LEU A 1 93 ? 8.058 -10.795 -22.303 1.00 92.06 93 LEU A C 1
ATOM 750 O O . LEU A 1 93 ? 8.642 -11.592 -21.566 1.00 92.06 93 LEU A O 1
ATOM 754 N N . ASP A 1 94 ? 8.623 -10.218 -23.356 1.00 94.69 94 ASP A N 1
ATOM 755 C CA . ASP A 1 94 ? 10.058 -10.269 -23.583 1.00 94.69 94 ASP A CA 1
ATOM 756 C C . ASP A 1 94 ? 10.740 -9.268 -22.634 1.00 94.69 94 ASP A C 1
ATOM 758 O O . ASP A 1 94 ? 10.477 -8.064 -22.658 1.00 94.69 94 ASP A O 1
ATOM 762 N N . MET A 1 95 ? 11.562 -9.789 -21.721 1.00 93.44 95 MET A N 1
ATOM 763 C CA . MET A 1 95 ? 12.228 -8.974 -20.703 1.00 93.44 95 MET A CA 1
ATOM 764 C C . MET A 1 95 ? 13.416 -8.188 -21.262 1.00 93.44 95 MET A C 1
ATOM 766 O O . MET A 1 95 ? 13.773 -7.167 -20.669 1.00 93.44 95 MET A O 1
ATOM 770 N N . ASP A 1 96 ? 14.006 -8.647 -22.367 1.00 93.75 96 ASP A N 1
ATOM 771 C CA . ASP A 1 96 ? 15.100 -7.955 -23.042 1.00 93.75 96 ASP A CA 1
ATOM 772 C C . ASP A 1 96 ? 14.531 -6.778 -23.848 1.00 93.75 96 ASP A C 1
ATOM 774 O O . ASP A 1 96 ? 15.003 -5.650 -23.697 1.00 93.75 96 ASP A O 1
ATOM 778 N N . GLU A 1 97 ? 13.424 -6.981 -24.575 1.00 93.56 97 GLU A N 1
ATOM 779 C CA . GLU A 1 97 ? 12.714 -5.877 -25.249 1.00 93.56 97 GLU A CA 1
ATOM 780 C C . GLU A 1 97 ? 12.214 -4.824 -24.246 1.00 93.56 97 GLU A C 1
ATOM 782 O O . GLU A 1 97 ? 12.366 -3.621 -24.469 1.00 93.56 97 GLU A O 1
ATOM 787 N N . LEU A 1 98 ? 11.686 -5.250 -23.091 1.00 93.00 98 LEU A N 1
ATOM 788 C CA . LEU A 1 98 ? 11.286 -4.330 -22.022 1.00 93.00 98 LEU A CA 1
ATOM 789 C C . LEU A 1 98 ? 12.467 -3.484 -21.513 1.00 93.00 98 LEU A C 1
ATOM 791 O O . LEU A 1 98 ? 12.294 -2.310 -21.170 1.00 93.00 98 LEU A O 1
ATOM 795 N N . TYR A 1 99 ? 13.661 -4.074 -21.416 1.00 94.06 99 TYR A N 1
ATOM 796 C CA . TYR A 1 99 ? 14.864 -3.351 -21.008 1.00 94.06 99 TYR A CA 1
ATOM 797 C C . TYR A 1 99 ? 15.274 -2.309 -22.053 1.00 94.06 99 TYR A C 1
ATOM 799 O O . TYR A 1 99 ? 15.611 -1.173 -21.694 1.00 94.06 99 TYR A O 1
ATOM 807 N N . ASP A 1 100 ? 15.193 -2.663 -23.332 1.00 92.56 100 ASP A N 1
ATOM 808 C CA . ASP A 1 100 ? 15.474 -1.746 -24.433 1.00 92.56 100 ASP A CA 1
ATOM 809 C C . ASP A 1 100 ? 14.486 -0.567 -24.433 1.00 92.56 100 ASP A C 1
ATOM 811 O O . ASP A 1 100 ? 14.905 0.595 -24.461 1.00 92.56 100 ASP A O 1
ATOM 815 N N . GLU A 1 101 ? 13.183 -0.827 -24.276 1.00 90.38 101 GLU A N 1
ATOM 816 C CA . GLU A 1 101 ? 12.156 0.217 -24.138 1.00 90.38 101 GLU A CA 1
ATOM 817 C C . GLU A 1 101 ? 12.403 1.120 -22.919 1.00 90.38 101 GLU A C 1
ATOM 819 O O . GLU A 1 101 ? 12.288 2.353 -22.985 1.00 90.38 101 GLU A O 1
ATOM 824 N N . TYR A 1 102 ? 12.797 0.531 -21.789 1.00 92.31 102 TYR A N 1
ATOM 825 C CA . TYR A 1 102 ? 13.191 1.287 -20.606 1.00 92.31 102 TYR A CA 1
ATOM 826 C C . TYR A 1 102 ? 14.361 2.236 -20.904 1.00 92.31 102 TYR A C 1
ATOM 828 O O . TYR A 1 102 ? 14.317 3.408 -20.517 1.00 92.31 102 TYR A O 1
ATOM 836 N N . CYS A 1 103 ? 15.382 1.777 -21.631 1.00 91.69 103 CYS A N 1
ATOM 837 C CA . CYS A 1 103 ? 16.534 2.604 -21.987 1.00 91.69 103 CYS A CA 1
ATOM 838 C C . CYS A 1 103 ? 16.146 3.785 -22.886 1.00 91.69 103 CYS A C 1
ATOM 840 O O . CYS A 1 103 ? 16.620 4.902 -22.664 1.00 91.69 103 CYS A O 1
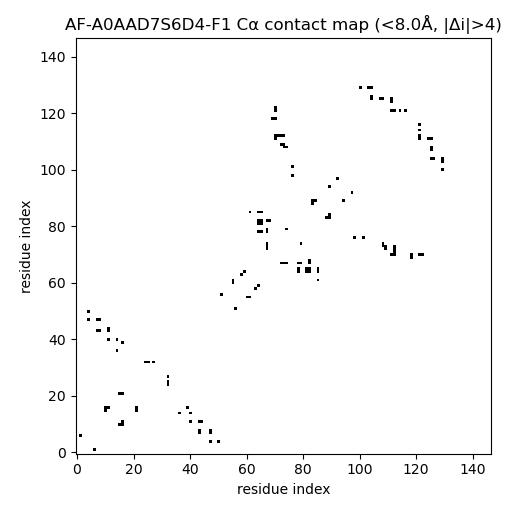ATOM 842 N N . VAL A 1 104 ? 15.244 3.575 -23.850 1.00 91.06 104 VAL A N 1
ATOM 843 C CA . VAL A 1 104 ? 14.748 4.645 -24.735 1.00 91.06 104 VAL A CA 1
ATOM 844 C C . VAL A 1 104 ? 13.934 5.686 -23.955 1.00 91.06 104 VAL A C 1
ATOM 846 O O . VAL A 1 104 ? 14.017 6.886 -24.227 1.00 91.06 104 VAL A O 1
ATOM 849 N N . THR A 1 105 ? 13.159 5.259 -22.957 1.00 88.56 105 THR A N 1
ATOM 850 C CA . THR A 1 105 ? 12.293 6.156 -22.174 1.00 88.56 105 THR A CA 1
ATOM 851 C C . THR A 1 105 ? 13.026 6.908 -21.057 1.00 88.56 105 THR A C 1
ATOM 853 O O . THR A 1 105 ? 12.567 7.975 -20.633 1.00 88.56 105 THR A O 1
ATOM 856 N N . LEU A 1 106 ? 14.184 6.412 -20.604 1.00 90.00 106 LEU A N 1
ATOM 857 C CA . LEU A 1 106 ? 14.958 6.943 -19.475 1.00 90.00 106 LEU A CA 1
ATOM 858 C C . LEU A 1 106 ? 15.251 8.458 -19.537 1.00 90.00 106 LEU A C 1
ATOM 860 O O . LEU A 1 106 ? 15.008 9.135 -18.531 1.00 90.00 106 LEU A O 1
ATOM 864 N N . PRO A 1 107 ? 15.689 9.042 -20.673 1.00 89.38 107 PRO A N 1
ATOM 865 C CA . PRO A 1 107 ? 15.972 10.478 -20.756 1.00 89.38 107 PRO A CA 1
ATOM 866 C C . PRO A 1 107 ? 14.732 11.352 -20.541 1.00 89.38 107 PRO A C 1
ATOM 868 O O . PRO A 1 107 ? 14.843 12.487 -20.090 1.00 89.38 107 PRO A O 1
ATOM 871 N N . ARG A 1 108 ? 13.543 10.818 -20.843 1.00 88.19 108 ARG A N 1
ATOM 872 C CA . ARG A 1 108 ? 12.272 11.556 -20.857 1.00 88.19 108 ARG A CA 1
ATOM 873 C C . ARG A 1 108 ? 11.512 11.435 -19.536 1.00 88.19 108 ARG A C 1
ATOM 875 O O . ARG A 1 108 ? 10.558 12.173 -19.306 1.00 88.19 108 ARG A O 1
ATOM 882 N N . GLN A 1 109 ? 11.920 10.526 -18.645 1.00 89.88 109 GLN A N 1
ATOM 883 C CA . GLN A 1 109 ? 11.182 10.261 -17.408 1.00 89.88 109 GLN A CA 1
ATOM 884 C C . GLN A 1 109 ? 11.062 11.487 -16.496 1.00 89.88 109 GLN A C 1
ATOM 886 O O . GLN A 1 109 ? 10.014 11.665 -15.879 1.00 89.88 109 GLN A O 1
ATOM 891 N N . GLN A 1 110 ? 12.103 12.327 -16.392 1.00 88.12 110 GLN A N 1
ATOM 892 C CA . GLN A 1 110 ? 12.061 13.500 -15.507 1.00 88.12 110 GLN A CA 1
ATOM 893 C C . GLN A 1 110 ? 10.927 14.450 -15.912 1.00 88.12 110 GLN A C 1
ATOM 895 O O . GLN A 1 110 ? 10.071 14.771 -15.088 1.00 88.12 110 GLN A O 1
ATOM 900 N N . ASP A 1 111 ? 10.865 14.800 -17.194 1.00 89.81 111 ASP A N 1
ATOM 901 C CA . ASP A 1 111 ? 9.871 15.728 -17.733 1.00 89.81 111 ASP A CA 1
ATOM 902 C C . ASP A 1 111 ? 8.440 15.184 -17.580 1.00 89.81 111 ASP A C 1
ATOM 904 O O . ASP A 1 111 ? 7.494 15.918 -17.282 1.00 89.81 111 ASP A O 1
ATOM 908 N N . ILE A 1 112 ? 8.263 13.868 -17.740 1.00 90.69 112 ILE A N 1
ATOM 909 C CA . ILE A 1 112 ? 6.962 13.199 -17.587 1.00 90.69 112 ILE A CA 1
ATOM 910 C C . ILE A 1 112 ? 6.501 13.160 -16.125 1.00 90.69 112 ILE A C 1
ATOM 912 O O . ILE A 1 112 ? 5.310 13.329 -15.828 1.00 90.69 112 ILE A O 1
ATOM 916 N N . VAL A 1 113 ? 7.424 12.955 -15.189 1.00 90.19 113 VAL A N 1
ATOM 917 C CA . VAL A 1 113 ? 7.118 12.959 -13.755 1.00 90.19 113 VAL A CA 1
ATOM 918 C C . VAL A 1 113 ? 6.675 14.351 -13.307 1.00 90.19 113 VAL A C 1
ATOM 920 O O . VAL A 1 113 ? 5.667 14.468 -12.606 1.00 90.19 113 VAL A O 1
ATOM 923 N N . GLU A 1 114 ? 7.356 15.399 -13.769 1.00 90.88 114 GLU A N 1
ATOM 924 C CA . GLU A 1 114 ? 7.054 16.794 -13.423 1.00 90.88 114 GLU A CA 1
ATOM 925 C C . GLU A 1 114 ? 5.765 17.321 -14.070 1.00 90.88 114 GLU A C 1
ATOM 927 O O . GLU A 1 114 ? 5.119 18.227 -13.532 1.00 90.88 114 GLU A O 1
ATOM 932 N N . ARG A 1 115 ? 5.329 16.726 -15.190 1.00 89.50 115 ARG A N 1
ATOM 933 C CA . ARG A 1 115 ? 4.062 17.087 -15.837 1.00 89.50 115 ARG A CA 1
ATOM 934 C C . ARG A 1 115 ? 2.871 16.924 -14.892 1.00 89.50 115 ARG A C 1
ATOM 936 O O . ARG A 1 115 ? 2.615 15.851 -14.340 1.00 89.50 115 ARG A O 1
ATOM 943 N N . ARG A 1 116 ? 2.055 17.976 -14.800 1.00 89.94 116 ARG A N 1
ATOM 944 C CA . ARG A 1 116 ? 0.719 17.934 -14.188 1.00 89.94 116 ARG A CA 1
ATOM 945 C C . ARG A 1 116 ? -0.306 17.454 -15.213 1.00 89.94 116 ARG A C 1
ATOM 947 O O . ARG A 1 116 ? -1.056 18.250 -15.761 1.00 89.94 116 ARG A O 1
ATOM 954 N N . ALA A 1 117 ? -0.298 16.153 -15.468 1.00 90.88 117 ALA A N 1
ATOM 955 C CA . ALA A 1 117 ? -1.231 15.486 -16.367 1.00 90.88 117 ALA A CA 1
ATOM 956 C C . ALA A 1 117 ? -1.748 14.183 -15.729 1.00 90.88 117 ALA A C 1
ATOM 958 O O . ALA A 1 117 ? -1.056 13.612 -14.872 1.00 90.88 117 ALA A O 1
ATOM 959 N N . PRO A 1 118 ? -2.938 13.696 -16.125 1.00 92.94 118 PRO A N 1
ATOM 960 C CA . PRO A 1 118 ? -3.407 12.357 -15.787 1.00 92.94 118 PRO A CA 1
ATOM 961 C C . PRO A 1 118 ? -2.380 11.277 -16.150 1.00 92.94 118 PRO A C 1
ATOM 963 O O . PRO A 1 118 ? -1.650 11.398 -17.133 1.00 92.94 118 PRO A O 1
ATOM 966 N N . VAL A 1 119 ? -2.348 10.184 -15.380 1.00 91.12 119 VAL A N 1
ATOM 967 C CA . VAL A 1 119 ? -1.381 9.082 -15.570 1.00 91.12 119 VAL A CA 1
ATOM 968 C C . VAL A 1 119 ? -1.425 8.513 -16.995 1.00 91.12 119 VAL A C 1
ATOM 970 O O . VAL A 1 119 ? -0.381 8.235 -17.575 1.00 91.12 119 VAL A O 1
ATOM 973 N N . VAL A 1 120 ? -2.616 8.410 -17.590 1.00 91.75 120 VAL A N 1
ATOM 974 C CA . VAL A 1 120 ? -2.798 7.927 -18.971 1.00 91.75 120 VAL A CA 1
ATOM 975 C C . VAL A 1 120 ? -2.103 8.838 -19.990 1.00 91.75 120 VAL A C 1
ATOM 977 O O . VAL A 1 120 ? -1.403 8.354 -20.875 1.00 91.75 120 VAL A O 1
ATOM 980 N N . GLU A 1 121 ? -2.230 10.157 -19.844 1.00 91.81 121 GLU A N 1
ATOM 981 C CA . GLU A 1 121 ? -1.580 11.126 -20.738 1.00 91.81 121 GLU A CA 1
ATOM 982 C C . GLU A 1 121 ? -0.057 11.133 -20.567 1.00 91.81 121 GLU A C 1
ATOM 984 O O . GLU A 1 121 ? 0.685 11.280 -21.542 1.00 91.81 121 GLU A O 1
ATOM 989 N N . LYS A 1 122 ? 0.421 10.936 -19.331 1.00 92.44 122 LYS A N 1
ATOM 990 C CA . LYS A 1 122 ? 1.850 10.778 -19.039 1.00 92.44 122 LYS A CA 1
ATOM 991 C C . LYS A 1 122 ? 2.437 9.572 -19.771 1.00 92.44 122 LYS A C 1
ATOM 993 O O . LYS A 1 122 ? 3.450 9.726 -20.448 1.00 92.44 122 LYS A O 1
ATOM 998 N N . TRP A 1 123 ? 1.780 8.414 -19.683 1.00 92.19 123 TRP A N 1
ATOM 999 C CA . TRP A 1 123 ? 2.182 7.207 -20.411 1.00 92.19 123 TRP A CA 1
ATOM 1000 C C . TRP A 1 123 ? 2.137 7.406 -21.919 1.00 92.19 123 TRP A C 1
ATOM 1002 O O . TRP A 1 123 ? 3.111 7.105 -22.599 1.00 92.19 123 TRP A O 1
ATOM 1012 N N . SER A 1 124 ? 1.052 7.989 -22.433 1.00 90.31 124 SER A N 1
ATOM 1013 C CA . SER A 1 124 ? 0.928 8.282 -23.860 1.00 90.31 124 SER A CA 1
ATOM 1014 C C . SER A 1 124 ? 2.084 9.156 -24.355 1.00 90.31 124 SER A C 1
ATOM 1016 O O . SER A 1 124 ? 2.721 8.825 -25.346 1.00 90.31 124 SER A O 1
ATOM 1018 N N . THR A 1 125 ? 2.446 10.210 -23.619 1.00 89.81 125 THR A N 1
ATOM 1019 C CA . THR A 1 125 ? 3.565 11.092 -23.996 1.00 89.81 125 THR A CA 1
ATOM 1020 C C . THR A 1 125 ? 4.924 10.382 -23.914 1.00 89.81 125 THR A C 1
ATOM 1022 O O . THR A 1 125 ? 5.789 10.586 -24.774 1.00 89.81 125 THR A O 1
ATOM 1025 N N . LEU A 1 126 ? 5.132 9.567 -22.873 1.00 89.00 126 LEU A N 1
ATOM 1026 C CA . LEU A 1 126 ? 6.375 8.821 -22.674 1.00 89.00 126 LEU A CA 1
ATOM 1027 C C . LEU A 1 126 ? 6.635 7.879 -23.860 1.00 89.00 126 LEU A C 1
ATOM 1029 O O . LEU A 1 126 ? 7.746 7.876 -24.391 1.00 89.00 126 LEU A O 1
ATOM 1033 N N . LEU A 1 127 ? 5.587 7.182 -24.310 1.00 86.25 127 LEU A N 1
ATOM 1034 C CA . LEU A 1 127 ? 5.620 6.193 -25.391 1.00 86.25 127 LEU A CA 1
ATOM 1035 C C . LEU A 1 127 ? 5.519 6.817 -26.798 1.00 86.25 127 LEU A C 1
ATOM 1037 O O . LEU A 1 127 ? 6.063 6.286 -27.751 1.00 86.25 127 LEU A O 1
ATOM 1041 N N . GLN A 1 128 ? 4.908 7.992 -26.968 1.00 81.62 128 GLN A N 1
ATOM 1042 C CA . GLN A 1 128 ? 4.791 8.652 -28.285 1.00 81.62 128 GLN A CA 1
ATOM 1043 C C . GLN A 1 128 ? 6.126 9.061 -28.929 1.00 81.62 128 GLN A C 1
ATOM 1045 O O . GLN A 1 128 ? 6.147 9.398 -30.105 1.00 81.62 128 GLN A O 1
ATOM 1050 N N . GLY A 1 129 ? 7.226 9.108 -28.173 1.00 62.19 129 GLY A N 1
ATOM 1051 C CA . GLY A 1 129 ? 8.555 9.410 -28.726 1.00 62.19 129 GLY A CA 1
ATOM 1052 C C . GLY A 1 129 ? 9.463 8.194 -28.837 1.00 62.19 129 GLY A C 1
ATOM 1053 O O . GLY A 1 129 ? 10.654 8.364 -29.081 1.00 62.19 129 GLY A O 1
ATOM 1054 N N . THR A 1 130 ? 8.928 6.993 -28.616 1.00 61.38 130 THR A N 1
ATOM 1055 C CA . THR A 1 130 ? 9.614 5.745 -28.927 1.00 61.38 130 THR A CA 1
ATOM 1056 C C . THR A 1 130 ? 9.167 5.340 -30.330 1.00 61.38 130 THR A C 1
ATOM 1058 O O . THR A 1 130 ? 8.195 4.609 -30.482 1.00 61.38 130 THR A O 1
ATOM 1061 N N . ASP A 1 131 ? 9.833 5.847 -31.372 1.00 54.16 131 ASP A N 1
ATOM 1062 C CA . ASP A 1 131 ? 9.718 5.277 -32.724 1.00 54.16 131 ASP A CA 1
ATOM 1063 C C . ASP A 1 131 ? 10.417 3.904 -32.737 1.00 54.16 131 ASP A C 1
ATOM 1065 O O . ASP A 1 131 ? 11.443 3.687 -33.383 1.00 54.16 131 ASP A O 1
ATOM 1069 N N . THR A 1 132 ? 9.888 2.954 -31.973 1.00 47.88 132 THR A N 1
ATOM 1070 C CA . THR A 1 132 ? 10.067 1.542 -32.263 1.00 47.88 132 THR A CA 1
ATOM 1071 C C . THR A 1 132 ? 9.082 1.236 -33.380 1.00 47.88 132 THR A C 1
ATOM 1073 O O . THR A 1 132 ? 7.878 1.466 -33.266 1.00 47.88 132 THR A O 1
ATOM 1076 N N . LYS A 1 133 ? 9.623 0.823 -34.531 1.00 39.59 133 LYS A N 1
ATOM 1077 C CA . LYS A 1 133 ? 8.842 0.404 -35.695 1.00 39.59 133 LYS A CA 1
ATOM 1078 C C . LYS A 1 133 ? 7.667 -0.458 -35.231 1.00 39.59 133 LYS A C 1
ATOM 1080 O O . LYS A 1 133 ? 7.878 -1.420 -34.503 1.00 39.59 133 LYS A O 1
ATOM 1085 N N . SER A 1 134 ? 6.473 -0.045 -35.660 1.00 45.03 134 SER A N 1
ATOM 1086 C CA . SER A 1 134 ? 5.248 -0.837 -35.792 1.00 45.03 134 SER A CA 1
ATOM 1087 C C . SER A 1 134 ? 5.484 -2.328 -35.572 1.00 45.03 134 SER A C 1
ATOM 1089 O O . SER A 1 134 ? 6.172 -2.923 -36.394 1.00 45.03 134 SER A O 1
ATOM 1091 N N . ASP A 1 135 ? 4.947 -2.873 -34.475 1.00 38.56 135 ASP A N 1
ATOM 1092 C CA . ASP A 1 135 ? 4.192 -4.143 -34.450 1.00 38.56 135 ASP A CA 1
ATOM 1093 C C . ASP A 1 135 ? 3.740 -4.554 -33.026 1.00 38.56 135 ASP A C 1
ATOM 1095 O O . ASP A 1 135 ? 2.850 -5.388 -32.882 1.00 38.56 135 ASP A O 1
ATOM 1099 N N . CYS A 1 136 ? 4.208 -3.901 -31.954 1.00 42.84 136 CYS A N 1
ATOM 1100 C CA . CYS A 1 136 ? 3.877 -4.301 -30.571 1.00 42.84 136 CYS A CA 1
ATOM 1101 C C . CYS A 1 136 ? 2.644 -3.619 -29.937 1.00 42.84 136 CYS A C 1
ATOM 1103 O O . CYS A 1 136 ? 2.493 -3.603 -28.716 1.00 42.84 136 CYS A O 1
ATOM 1105 N N . CYS A 1 137 ? 1.693 -3.098 -30.722 1.00 38.97 137 CYS A N 1
ATOM 1106 C CA . CYS A 1 137 ? 0.423 -2.587 -30.176 1.00 38.97 137 CYS A CA 1
ATOM 1107 C C . CYS A 1 137 ? -0.595 -3.723 -29.915 1.00 38.97 137 CYS A C 1
ATOM 1109 O O . CYS A 1 137 ? -1.758 -3.632 -30.291 1.00 38.97 137 CYS A O 1
ATOM 1111 N N . GLY A 1 138 ? -0.158 -4.819 -29.284 1.00 39.97 138 GLY A N 1
ATOM 1112 C CA . GLY A 1 138 ? -1.015 -5.956 -28.914 1.00 39.97 138 GLY A CA 1
ATOM 1113 C C . GLY A 1 138 ? -1.724 -5.799 -27.563 1.00 39.97 138 GLY A C 1
ATOM 1114 O O . GLY A 1 138 ? -2.628 -6.566 -27.243 1.00 39.97 138 GLY A O 1
ATOM 1115 N N . ILE A 1 139 ? -1.344 -4.802 -26.756 1.00 44.16 139 ILE A N 1
ATOM 1116 C CA . ILE A 1 139 ? -1.829 -4.663 -25.370 1.00 44.16 139 ILE A CA 1
ATOM 1117 C C . ILE A 1 139 ? -3.102 -3.794 -25.275 1.00 44.16 139 ILE A C 1
ATOM 1119 O O . ILE A 1 139 ? -3.796 -3.821 -24.260 1.00 44.16 139 ILE A O 1
ATOM 1123 N N . LEU A 1 140 ? -3.489 -3.087 -26.346 1.00 40.25 140 LEU A N 1
ATOM 1124 C CA . LEU A 1 140 ? -4.702 -2.249 -26.374 1.00 40.25 140 LEU A CA 1
ATOM 1125 C C . LEU A 1 140 ? -5.861 -2.819 -27.215 1.00 40.25 140 LEU A C 1
ATOM 1127 O O . LEU A 1 140 ? -6.919 -2.198 -27.280 1.00 40.25 140 LEU A O 1
ATOM 1131 N N . SER A 1 141 ? -5.726 -4.012 -27.802 1.00 35.16 141 SER A N 1
ATOM 1132 C CA . SER A 1 141 ? -6.751 -4.613 -28.681 1.00 35.16 141 SER A CA 1
ATOM 1133 C C . SER A 1 141 ? -7.700 -5.601 -27.987 1.00 35.16 141 SER A C 1
ATOM 1135 O O . SER A 1 141 ? -8.307 -6.442 -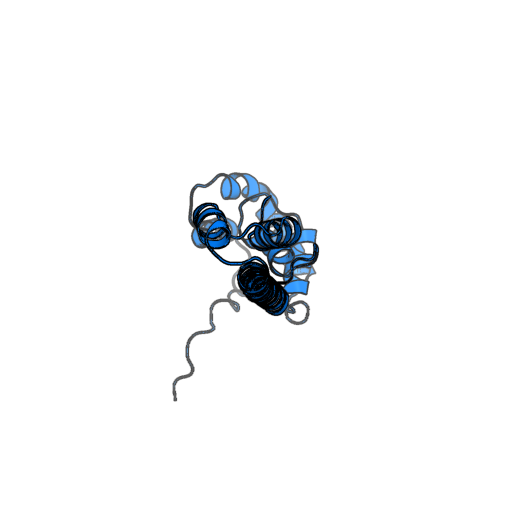28.646 1.00 35.16 141 SER A O 1
ATOM 1137 N N . LEU A 1 142 ? -7.877 -5.519 -26.667 1.00 39.88 142 LEU A N 1
ATOM 1138 C CA . LEU A 1 142 ? -8.937 -6.259 -25.971 1.00 39.88 142 LEU A CA 1
ATOM 1139 C C . LEU A 1 142 ? -10.255 -5.470 -26.010 1.00 39.88 142 LEU A C 1
ATOM 1141 O O . LEU A 1 142 ? -10.717 -4.971 -24.986 1.00 39.88 142 LEU A O 1
ATOM 1145 N N . GLN A 1 143 ? -10.880 -5.371 -27.189 1.00 37.75 143 GLN A N 1
ATOM 1146 C CA . GLN A 1 143 ? -12.291 -4.987 -27.306 1.00 37.75 143 GLN A CA 1
ATOM 1147 C C . GLN A 1 143 ? -13.058 -5.874 -28.305 1.00 37.75 143 GLN A C 1
ATOM 1149 O O . GLN A 1 143 ? -12.843 -5.826 -29.509 1.00 37.75 143 GLN A O 1
ATOM 1154 N N . HIS A 1 144 ? -14.005 -6.615 -27.715 1.00 33.72 144 HIS A N 1
ATOM 1155 C CA . HIS A 1 144 ? -15.245 -7.206 -28.240 1.00 33.72 144 HIS A CA 1
ATOM 1156 C C . HIS A 1 144 ? -15.220 -8.480 -29.112 1.00 33.72 144 HIS A C 1
ATOM 1158 O O . HIS A 1 144 ? -14.864 -8.431 -30.285 1.00 33.72 144 HIS A O 1
ATOM 1164 N N . PRO A 1 145 ? -15.758 -9.610 -28.591 1.00 37.53 145 PRO A N 1
ATOM 1165 C CA . PRO A 1 145 ? -16.276 -10.685 -29.425 1.00 37.53 145 PRO A CA 1
ATOM 1166 C C . PRO A 1 145 ? -17.694 -10.321 -29.892 1.00 37.53 145 PRO A C 1
ATOM 1168 O O . PRO A 1 145 ? -18.597 -10.156 -29.070 1.00 37.53 145 PRO A O 1
ATOM 1171 N N . HIS A 1 146 ? -17.897 -10.201 -31.203 1.00 35.88 146 HIS A N 1
ATOM 1172 C CA . HIS A 1 146 ? -19.233 -10.231 -31.794 1.00 35.88 146 HIS A CA 1
ATOM 1173 C C . HIS A 1 146 ? -19.539 -11.646 -32.291 1.00 35.88 146 HIS A C 1
ATOM 1175 O O . HIS A 1 146 ? -18.739 -12.250 -33.006 1.00 35.88 146 HIS A O 1
ATOM 1181 N N . HIS A 1 147 ? -20.686 -12.142 -31.823 1.00 39.47 147 HIS A N 1
ATOM 1182 C CA . HIS A 1 147 ? -21.461 -13.245 -32.384 1.00 39.47 147 HIS A CA 1
ATOM 1183 C C 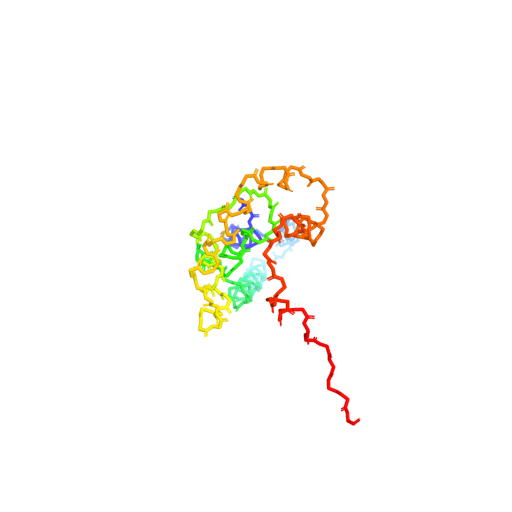. HIS A 1 147 ? -21.812 -13.018 -33.856 1.00 39.47 147 HIS A C 1
ATOM 1185 O O . HIS A 1 147 ? -22.016 -11.839 -34.227 1.00 39.47 147 HIS A O 1
#

Foldseek 3Di:
DDDPLNVLVVCLVVLNPDPVLVVVLVVDDPVVSVVVSVVVSVVSVVVNVVCVVPFDPDPLGLCQLCVCLQLLDDDDLVSVVSNCVSVVCVVVDDSVVVVVLCVQLRVVSVVLNPDPDGSVVSVCVSCVPPPPDDDPPPPPPPDDDDD

Sequence (147 aa):
MLTLKTKLQQRQMDSFFGMETSAILQQFPDAKAAAIKHDLSIFYQAALNYLEKWYDFTDNNYQKNVASLALKSKFTFSHLCDAVDALQIRGKLDMDELYDEYCVTLPRQQDIVERRAPVVEKWSTLLQGTDTKSDCCGILSLQHPHH

pLDDT: mean 84.82, std 17.44, range [33.72, 97.25]

Mean predicted aligned error: 10.76 Å